Protein AF-A0A914RL63-F1 (afdb_monomer)

Radius of gyration: 15.3 Å; Cα contacts (8 Å, |Δi|>4): 75; chains: 1; bounding box: 44×34×36 Å

Organism: Parascaris equorum (NCBI:txid6256)

Structure (mmCIF, N/CA/C/O backbone):
data_AF-A0A914RL63-F1
#
_entry.id   AF-A0A914RL63-F1
#
loop_
_atom_site.group_PDB
_atom_site.id
_atom_site.type_symbol
_atom_site.label_atom_id
_atom_site.label_alt_id
_atom_site.label_comp_id
_atom_site.label_asym_id
_atom_site.label_entity_id
_atom_site.label_seq_id
_atom_site.pdbx_PDB_ins_code
_atom_site.Cartn_x
_atom_site.Cartn_y
_atom_site.Cartn_z
_atom_site.occupancy
_atom_site.B_iso_or_equiv
_atom_site.auth_seq_id
_atom_site.auth_comp_id
_atom_site.auth_asym_id
_atom_site.auth_atom_id
_atom_site.pdbx_PDB_model_num
ATOM 1 N N . LEU A 1 1 ? -0.659 15.192 -9.146 1.00 66.88 1 LEU A N 1
ATOM 2 C CA . LEU A 1 1 ? -2.019 15.345 -8.580 1.00 66.88 1 LEU A CA 1
ATOM 3 C C . LEU A 1 1 ? -1.891 16.060 -7.247 1.00 66.88 1 LEU A C 1
ATOM 5 O O . LEU A 1 1 ? -0.926 15.791 -6.540 1.00 66.88 1 LEU A O 1
ATOM 9 N N . LYS A 1 2 ? -2.779 17.004 -6.928 1.00 85.38 2 LYS A N 1
ATOM 10 C CA .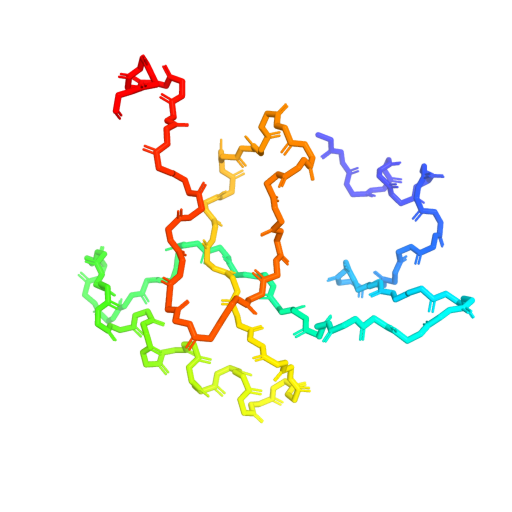 LYS A 1 2 ? -2.785 17.635 -5.595 1.00 85.38 2 LYS A CA 1
ATOM 11 C C . LYS A 1 2 ? -3.690 16.831 -4.665 1.00 85.38 2 LYS A C 1
ATOM 13 O O . LYS A 1 2 ? -4.726 16.351 -5.110 1.00 85.38 2 LYS A O 1
ATOM 18 N N . GLU A 1 3 ? -3.354 16.739 -3.382 1.00 84.50 3 GLU A N 1
ATOM 19 C CA . GLU A 1 3 ? -4.163 15.989 -2.403 1.00 84.50 3 GLU A CA 1
ATOM 20 C C . GLU A 1 3 ? -5.634 16.428 -2.384 1.00 84.50 3 GLU A C 1
ATOM 22 O O . GLU A 1 3 ? -6.529 15.593 -2.341 1.00 84.50 3 GLU A O 1
ATOM 27 N N . ALA A 1 4 ? -5.897 17.733 -2.511 1.00 86.00 4 ALA A N 1
ATOM 28 C CA . ALA A 1 4 ? -7.256 18.273 -2.561 1.00 86.00 4 ALA A CA 1
ATOM 29 C C . ALA A 1 4 ? -8.076 17.763 -3.763 1.00 86.00 4 ALA A C 1
ATOM 31 O O . ALA A 1 4 ? -9.286 17.577 -3.659 1.00 86.00 4 ALA A O 1
ATOM 32 N N . GLU A 1 5 ? -7.423 17.527 -4.902 1.00 90.62 5 GLU A N 1
ATOM 33 C CA . GLU A 1 5 ? -8.059 16.977 -6.102 1.00 90.62 5 GLU A CA 1
ATOM 34 C C . GLU A 1 5 ? -8.387 15.495 -5.891 1.00 90.62 5 GLU A C 1
ATOM 36 O O . GLU A 1 5 ? -9.528 15.081 -6.090 1.00 90.62 5 GLU A O 1
ATOM 41 N N . VAL A 1 6 ? -7.429 14.718 -5.377 1.00 89.19 6 VAL A N 1
ATOM 42 C CA . VAL A 1 6 ? -7.621 13.297 -5.040 1.00 89.19 6 VAL A CA 1
ATOM 43 C C . VAL A 1 6 ? -8.744 13.127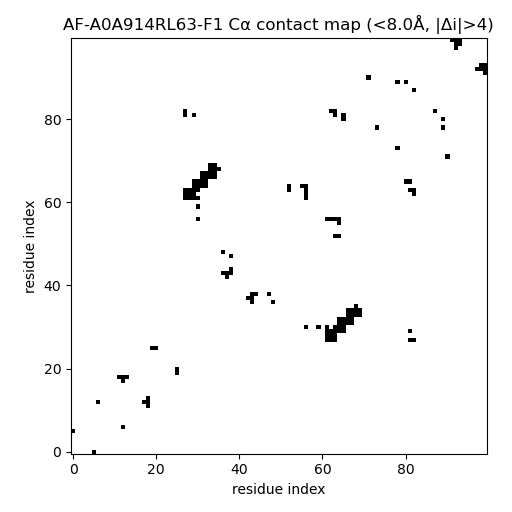 -4.014 1.00 89.19 6 VAL A C 1
ATOM 45 O O . VAL A 1 6 ? -9.638 12.308 -4.213 1.00 89.19 6 VAL A O 1
ATOM 48 N N . GLY A 1 7 ? -8.763 13.953 -2.965 1.00 87.88 7 GLY A N 1
ATOM 49 C CA . GLY A 1 7 ? -9.805 13.922 -1.937 1.00 87.88 7 GLY A CA 1
ATOM 50 C C . GLY A 1 7 ? -11.206 14.224 -2.476 1.00 87.88 7 GLY A C 1
ATOM 51 O O . GLY A 1 7 ? -12.184 13.684 -1.969 1.00 87.88 7 GLY A O 1
ATOM 52 N N . SER A 1 8 ? -11.318 15.029 -3.539 1.00 90.75 8 SER A N 1
ATOM 53 C CA . SER A 1 8 ? -12.611 15.294 -4.184 1.00 90.75 8 SER A CA 1
ATOM 54 C C . SER A 1 8 ? -13.146 14.091 -4.971 1.00 90.75 8 SER A C 1
ATOM 56 O O . SER A 1 8 ? -14.352 13.849 -4.979 1.00 90.75 8 SER A O 1
ATOM 58 N N . HIS A 1 9 ? -12.256 13.314 -5.595 1.00 93.31 9 HIS A N 1
ATOM 59 C CA . HIS A 1 9 ? -12.615 12.129 -6.376 1.00 93.31 9 HIS A CA 1
ATOM 60 C C . HIS A 1 9 ? -12.780 10.866 -5.519 1.00 93.31 9 HIS A C 1
ATOM 62 O O . HIS A 1 9 ? -13.519 9.959 -5.904 1.00 93.31 9 HIS A O 1
ATOM 68 N N . HIS A 1 10 ? -12.137 10.813 -4.352 1.00 93.88 10 HIS A N 1
ATOM 69 C CA . HIS A 1 10 ? -12.122 9.649 -3.467 1.00 93.88 10 HIS A CA 1
ATOM 70 C C . HIS A 1 10 ? -12.608 10.017 -2.053 1.00 93.88 10 HIS A C 1
ATOM 72 O O . HIS A 1 10 ? -11.826 9.997 -1.102 1.00 93.88 10 HIS A O 1
ATOM 78 N N . PRO A 1 11 ? -13.911 10.323 -1.879 1.00 92.44 11 PRO A N 1
ATOM 79 C CA . PRO A 1 11 ? -14.466 10.828 -0.616 1.00 92.44 11 PRO A CA 1
ATOM 80 C C . PRO A 1 11 ? -14.468 9.800 0.525 1.00 92.44 11 PRO A C 1
ATOM 82 O O . PRO A 1 11 ? -14.736 10.145 1.671 1.00 92.44 11 PRO A O 1
ATOM 85 N N . TYR A 1 12 ? -14.214 8.531 0.212 1.00 93.12 12 TYR A N 1
ATOM 86 C CA . TYR A 1 12 ? -14.116 7.440 1.178 1.00 93.12 12 TYR A CA 1
ATOM 87 C C . TYR A 1 12 ? -12.729 7.327 1.830 1.00 93.12 12 TYR A C 1
ATOM 89 O O . TYR A 1 12 ? -12.564 6.506 2.729 1.00 93.12 12 TYR A O 1
ATOM 97 N N . LEU A 1 13 ? -11.731 8.090 1.367 1.00 93.69 13 LEU A N 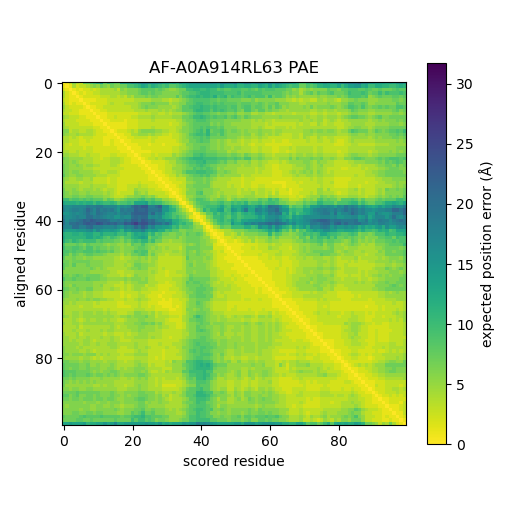1
ATOM 98 C CA . LEU A 1 13 ? -10.404 8.132 1.981 1.00 93.69 13 LEU A CA 1
ATOM 99 C C . LEU A 1 13 ? -10.422 9.047 3.209 1.00 93.69 13 LEU A C 1
ATOM 101 O O . LEU A 1 13 ? -10.845 10.201 3.138 1.00 93.69 13 LEU A O 1
ATOM 105 N N . GLU A 1 14 ? -9.932 8.535 4.332 1.00 92.25 14 GLU A N 1
ATOM 106 C CA . GLU A 1 14 ? -9.749 9.302 5.560 1.00 92.25 14 GLU A CA 1
ATOM 107 C C . GLU A 1 14 ? -8.430 10.097 5.524 1.00 92.25 14 GLU A C 1
ATOM 109 O O . GLU A 1 14 ? -7.545 9.870 4.690 1.00 92.25 14 GLU A O 1
ATOM 114 N N . ALA A 1 15 ? -8.283 11.046 6.454 1.00 87.81 15 ALA A N 1
ATOM 115 C CA . ALA A 1 15 ? -7.051 11.814 6.606 1.00 87.81 15 ALA A CA 1
ATOM 116 C C . ALA A 1 15 ? -5.837 10.884 6.791 1.00 87.81 15 ALA A C 1
ATOM 118 O O . ALA A 1 15 ? -5.918 9.865 7.476 1.00 87.81 15 ALA A O 1
ATOM 119 N N . GLY A 1 16 ? -4.709 11.232 6.167 1.00 85.81 16 GLY A N 1
ATOM 120 C CA . GLY A 1 16 ? -3.526 10.366 6.141 1.00 85.81 16 GLY A CA 1
ATOM 121 C C . GLY A 1 16 ? -3.634 9.179 5.174 1.00 85.81 16 GLY A C 1
ATOM 122 O O . GLY A 1 16 ? -2.800 8.285 5.235 1.00 85.81 16 GLY A O 1
ATOM 123 N N . GLY A 1 17 ? -4.645 9.151 4.294 1.00 90.31 17 GLY A N 1
ATOM 124 C CA . GLY A 1 17 ? -4.776 8.137 3.241 1.00 90.31 17 GLY A CA 1
ATOM 125 C C . GLY A 1 17 ? -5.331 6.794 3.720 1.00 90.31 17 GLY A C 1
ATOM 126 O O . GLY A 1 17 ? -5.199 5.793 3.022 1.00 90.31 17 GLY A O 1
ATOM 127 N N . SER A 1 18 ? -5.949 6.756 4.903 1.00 92.00 18 SER A N 1
ATOM 128 C CA . SER A 1 18 ? -6.522 5.529 5.460 1.00 92.00 18 SER A CA 1
ATOM 129 C C . SER A 1 18 ? -7.832 5.147 4.767 1.00 92.00 18 SER A C 1
ATOM 131 O O . SER A 1 18 ? -8.658 5.999 4.445 1.00 92.00 18 SER A O 1
ATOM 133 N N . TRP A 1 19 ? -8.043 3.847 4.558 1.00 94.44 19 TRP A N 1
ATOM 134 C CA . TRP A 1 19 ? -9.273 3.313 3.978 1.00 94.44 19 TRP A CA 1
ATOM 135 C C . TRP A 1 19 ? -9.562 1.895 4.467 1.00 94.44 19 TRP A C 1
ATOM 137 O O . TRP A 1 19 ? -8.649 1.114 4.734 1.00 94.44 19 TRP A O 1
ATOM 147 N N . LYS A 1 20 ? -10.847 1.542 4.542 1.00 94.12 20 LYS A N 1
ATOM 148 C CA . LYS A 1 20 ? -11.307 0.173 4.786 1.00 94.12 20 LYS A CA 1
ATOM 149 C C . LYS A 1 20 ? -12.626 -0.097 4.053 1.00 94.12 20 LYS A C 1
ATOM 151 O O . LYS A 1 20 ? -13.439 0.822 3.921 1.00 94.12 20 LYS A O 1
ATOM 156 N N . PRO A 1 21 ? -12.886 -1.344 3.628 1.00 95.38 21 PRO A N 1
ATOM 157 C CA . PRO A 1 21 ? -14.178 -1.713 3.061 1.00 95.38 21 PRO A CA 1
ATOM 158 C C . PRO A 1 21 ? -15.300 -1.595 4.106 1.00 95.38 21 PRO A C 1
ATOM 160 O O . PRO A 1 21 ? -15.108 -1.902 5.283 1.00 95.38 21 PRO A O 1
ATOM 163 N N . THR A 1 22 ? -16.484 -1.163 3.670 1.00 95.00 22 THR A N 1
ATOM 164 C CA . THR A 1 22 ? -17.678 -1.018 4.524 1.00 95.00 22 THR A CA 1
ATOM 165 C C . THR A 1 22 ? -18.541 -2.278 4.565 1.00 95.00 22 THR A C 1
ATOM 167 O O . THR A 1 22 ? -19.263 -2.494 5.535 1.00 95.00 22 THR A O 1
ATOM 170 N N . GLU A 1 23 ? -18.462 -3.117 3.532 1.00 96.75 23 GLU A N 1
ATOM 171 C CA . GLU A 1 23 ? -19.348 -4.276 3.337 1.00 96.75 23 GLU A CA 1
ATOM 172 C C . GLU A 1 23 ? -18.703 -5.618 3.711 1.00 96.75 23 GLU A C 1
ATOM 174 O O . GLU A 1 23 ? -19.378 -6.645 3.771 1.00 96.75 23 GLU A O 1
ATOM 179 N N . CYS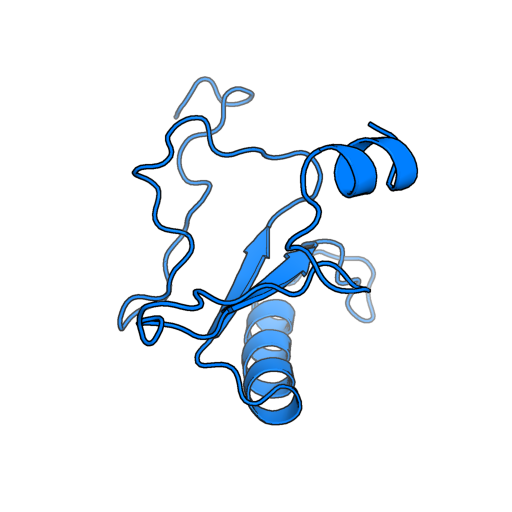 A 1 24 ? -17.396 -5.640 3.971 1.00 95.38 24 CYS A N 1
ATOM 180 C CA . CYS A 1 24 ? -16.667 -6.855 4.314 1.00 95.38 24 CYS A CA 1
ATOM 181 C C . CYS A 1 24 ? -15.478 -6.563 5.231 1.00 95.38 24 CYS A C 1
ATOM 183 O O . CYS A 1 24 ? -15.064 -5.420 5.401 1.00 95.38 24 CYS A O 1
ATOM 185 N N . VAL A 1 25 ? -14.893 -7.620 5.792 1.00 92.25 25 VAL A N 1
ATOM 186 C CA . VAL A 1 25 ? -13.630 -7.534 6.533 1.00 92.25 25 VAL A CA 1
ATOM 187 C C . VAL A 1 25 ? -12.486 -7.773 5.554 1.00 92.25 25 VAL A C 1
ATOM 189 O O . VAL A 1 25 ? -12.455 -8.800 4.876 1.00 92.25 25 VAL A O 1
ATOM 192 N N . ALA A 1 26 ? -11.562 -6.815 5.457 1.00 90.75 26 ALA A N 1
ATOM 193 C CA . ALA A 1 26 ? -10.370 -6.968 4.633 1.00 90.75 26 ALA A CA 1
ATOM 194 C C . ALA A 1 26 ? -9.533 -8.161 5.116 1.00 90.75 26 ALA A C 1
ATOM 196 O O . ALA A 1 26 ? -9.405 -8.396 6.316 1.00 90.75 26 ALA A O 1
ATOM 197 N N . ARG A 1 27 ? -8.943 -8.899 4.171 1.00 87.94 27 ARG A N 1
ATOM 198 C CA . ARG A 1 27 ? -8.060 -10.031 4.485 1.00 87.94 27 ARG A CA 1
ATOM 199 C C . ARG A 1 27 ? -6.773 -9.595 5.189 1.00 87.94 27 ARG A C 1
ATOM 201 O O . ARG A 1 27 ? -6.247 -10.365 5.981 1.00 87.94 27 ARG A O 1
ATOM 208 N N . TYR A 1 28 ? -6.282 -8.404 4.854 1.00 91.25 28 TYR A N 1
ATOM 209 C CA . TYR A 1 28 ? -5.048 -7.831 5.375 1.00 91.25 28 TYR A CA 1
ATOM 210 C C . TYR A 1 28 ? -5.291 -6.380 5.777 1.00 91.25 28 TYR A C 1
ATOM 212 O O . TYR A 1 28 ? -5.888 -5.613 5.016 1.00 91.25 28 TYR A O 1
ATOM 220 N N . LYS A 1 29 ? -4.790 -5.997 6.944 1.00 91.56 29 LYS A N 1
ATOM 221 C CA . LYS A 1 29 ? -4.488 -4.620 7.318 1.00 91.56 29 LYS A CA 1
ATOM 222 C C . LYS A 1 29 ? -3.068 -4.334 6.865 1.00 91.56 29 LYS A C 1
ATOM 224 O O . LYS A 1 29 ? -2.144 -5.025 7.279 1.00 91.56 29 LYS A O 1
ATOM 229 N N . VAL A 1 30 ? -2.904 -3.335 6.014 1.00 92.50 30 VAL A N 1
ATOM 230 C CA . VAL A 1 30 ? -1.630 -3.045 5.357 1.00 92.50 30 VAL A CA 1
ATOM 231 C C . VAL A 1 30 ? -1.237 -1.610 5.667 1.00 92.50 30 VAL A C 1
ATOM 233 O O . VAL A 1 30 ? -2.077 -0.718 5.553 1.00 92.50 30 VAL A O 1
ATOM 236 N N . SER A 1 31 ? 0.026 -1.394 6.029 1.00 90.88 31 SER A N 1
ATOM 237 C CA . SER A 1 31 ? 0.631 -0.059 6.049 1.00 90.88 31 SER A CA 1
ATOM 238 C C . SER A 1 31 ? 1.585 0.096 4.868 1.00 90.88 31 SER A C 1
ATOM 240 O O . SER A 1 31 ? 2.452 -0.754 4.667 1.00 90.88 31 SER A O 1
ATOM 242 N N . GLY A 1 32 ? 1.427 1.158 4.080 1.00 88.62 32 GLY A N 1
ATOM 243 C CA . GLY A 1 32 ? 2.349 1.505 2.998 1.00 88.62 32 GLY A CA 1
ATOM 244 C C . GLY A 1 32 ? 3.406 2.492 3.485 1.00 88.62 32 GLY A C 1
ATOM 245 O O . GLY A 1 32 ? 3.063 3.516 4.070 1.00 88.62 32 GLY A O 1
ATOM 246 N N . HIS A 1 33 ? 4.676 2.195 3.230 1.00 86.69 33 HIS A N 1
ATOM 247 C CA . HIS A 1 33 ? 5.808 3.059 3.544 1.00 86.69 33 HIS A CA 1
ATOM 248 C C . HIS A 1 33 ? 6.643 3.304 2.291 1.00 86.69 33 HIS A C 1
ATOM 250 O O . HIS A 1 33 ? 6.925 2.381 1.526 1.00 86.69 33 HIS A O 1
ATOM 256 N N . ASP A 1 34 ? 7.058 4.555 2.112 1.00 84.69 34 ASP A N 1
ATOM 257 C CA . ASP A 1 34 ? 8.040 4.898 1.093 1.00 84.69 34 ASP A CA 1
ATOM 258 C C . ASP A 1 34 ? 9.402 4.283 1.449 1.00 84.69 34 ASP A C 1
ATOM 260 O O . ASP A 1 34 ? 9.786 4.199 2.619 1.00 84.69 34 ASP A O 1
ATOM 264 N N . ASN A 1 35 ? 10.141 3.859 0.431 1.00 73.69 35 ASN A N 1
ATOM 265 C CA . ASN A 1 35 ? 11.483 3.290 0.547 1.00 73.69 35 ASN A CA 1
ATOM 266 C C . ASN A 1 35 ? 12.550 4.316 0.943 1.00 73.69 35 ASN A C 1
ATOM 268 O O . ASN A 1 35 ? 13.683 3.938 1.233 1.00 73.69 35 ASN A O 1
ATOM 272 N N . THR A 1 36 ? 12.198 5.600 1.019 1.00 68.75 36 THR A N 1
ATOM 273 C CA . THR A 1 36 ? 13.075 6.693 1.465 1.00 68.75 36 THR A CA 1
ATOM 274 C C . THR A 1 36 ? 13.397 6.671 2.963 1.00 68.75 36 THR A C 1
ATOM 276 O O . THR A 1 36 ? 13.880 7.666 3.502 1.00 68.75 36 THR A O 1
ATOM 279 N N . VAL A 1 37 ? 13.185 5.540 3.650 1.00 61.19 37 VAL A N 1
ATOM 280 C CA . VAL A 1 37 ? 13.662 5.313 5.017 1.00 61.19 37 VAL A CA 1
ATOM 281 C C . VAL A 1 37 ? 15.190 5.435 5.027 1.00 61.19 37 VAL A C 1
ATOM 283 O O . VAL A 1 37 ? 15.928 4.480 4.790 1.00 61.19 37 VAL A O 1
ATOM 286 N N . SER A 1 38 ? 15.677 6.642 5.306 1.00 55.84 38 SER A N 1
ATOM 287 C CA . SER A 1 38 ? 17.089 6.919 5.518 1.00 55.84 38 SER A CA 1
ATOM 288 C C . SER A 1 38 ? 17.508 6.238 6.816 1.00 55.84 38 SER A C 1
ATOM 290 O O . SER A 1 38 ? 17.105 6.652 7.909 1.00 55.84 38 SER A O 1
ATOM 292 N N . GLY A 1 39 ? 18.301 5.174 6.703 1.00 60.38 39 GLY A N 1
ATOM 293 C CA . GLY A 1 39 ? 19.037 4.640 7.839 1.00 60.38 39 GLY A CA 1
ATOM 294 C C . GLY A 1 39 ? 20.026 5.679 8.395 1.00 60.38 39 GLY A C 1
ATOM 295 O O . GLY A 1 39 ? 20.220 6.742 7.805 1.00 60.38 39 GLY A O 1
ATOM 296 N N . PRO A 1 40 ? 20.721 5.376 9.503 1.00 62.31 40 PRO A N 1
ATOM 297 C CA . PRO A 1 40 ? 21.678 6.294 10.129 1.00 62.31 40 PRO A CA 1
ATOM 298 C C . PRO A 1 40 ? 22.858 6.719 9.231 1.00 62.31 40 PRO A C 1
ATOM 300 O O . PRO A 1 40 ? 23.660 7.554 9.641 1.00 62.31 40 PRO A O 1
ATOM 303 N N . THR A 1 41 ? 23.013 6.106 8.055 1.00 62.44 41 THR A N 1
ATOM 304 C CA . THR A 1 41 ? 24.177 6.239 7.171 1.00 62.44 41 THR A CA 1
ATOM 305 C C . THR A 1 41 ? 23.845 6.718 5.754 1.00 62.44 41 THR A C 1
ATOM 307 O O . THR A 1 41 ? 24.718 6.636 4.895 1.00 62.44 41 THR A O 1
ATOM 310 N N . ASP A 1 42 ? 22.626 7.200 5.479 1.00 60.31 42 ASP A N 1
ATOM 311 C CA . ASP A 1 42 ? 22.151 7.632 4.142 1.00 60.31 42 ASP A CA 1
ATOM 312 C C . ASP A 1 42 ? 22.275 6.570 3.020 1.00 60.31 42 ASP A C 1
ATOM 314 O O . ASP A 1 42 ? 21.960 6.833 1.859 1.00 60.31 42 ASP A O 1
ATOM 318 N N . ALA A 1 43 ? 22.711 5.351 3.346 1.00 63.16 43 ALA A N 1
ATOM 319 C CA . ALA A 1 43 ? 22.785 4.219 2.437 1.00 63.16 43 ALA A CA 1
ATOM 320 C C . ALA A 1 43 ? 21.505 3.384 2.532 1.00 63.16 43 ALA A C 1
ATOM 322 O O . ALA A 1 43 ? 20.981 3.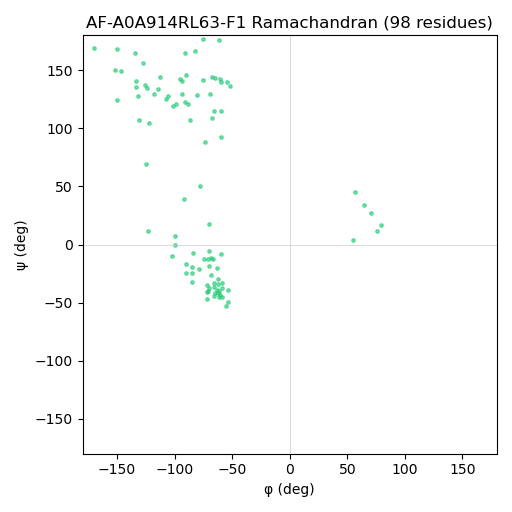154 3.623 1.00 63.16 43 ALA A O 1
ATOM 323 N N . PHE A 1 44 ? 21.029 2.896 1.386 1.00 67.81 44 PHE A N 1
ATOM 324 C CA . PHE A 1 44 ? 19.909 1.964 1.332 1.00 67.81 44 PHE A CA 1
ATOM 325 C C . PHE A 1 44 ? 20.311 0.636 1.989 1.00 67.81 44 PHE A C 1
ATOM 327 O O . PHE A 1 44 ? 21.205 -0.059 1.501 1.00 67.81 44 PHE A O 1
ATOM 334 N N . ASP A 1 45 ? 19.667 0.300 3.106 1.00 76.75 45 ASP A N 1
ATOM 335 C CA . ASP A 1 45 ? 19.943 -0.905 3.885 1.00 76.75 45 ASP A CA 1
ATOM 336 C C . ASP A 1 45 ? 18.676 -1.760 4.010 1.00 76.75 45 ASP A C 1
ATOM 338 O O . ASP A 1 45 ? 17.773 -1.477 4.801 1.00 76.75 45 ASP A O 1
ATOM 342 N N . LEU A 1 46 ? 18.644 -2.853 3.243 1.00 76.62 46 LEU A N 1
ATOM 343 C CA . LEU A 1 46 ? 17.558 -3.833 3.277 1.00 76.62 46 LEU A CA 1
ATOM 344 C C . LEU A 1 46 ? 17.371 -4.445 4.673 1.00 76.62 46 LEU A C 1
ATOM 346 O O . LEU A 1 46 ? 16.247 -4.748 5.061 1.00 76.62 46 LEU A O 1
ATOM 350 N N . THR A 1 47 ? 18.445 -4.624 5.448 1.00 78.06 47 THR A N 1
ATOM 351 C CA . THR A 1 47 ? 18.352 -5.211 6.794 1.00 78.06 47 THR A CA 1
ATOM 352 C C . THR A 1 47 ? 17.668 -4.267 7.775 1.00 78.06 47 THR A C 1
ATOM 354 O O . THR A 1 47 ? 16.847 -4.704 8.585 1.00 78.06 47 THR A O 1
ATOM 357 N N . TYR A 1 48 ? 17.935 -2.965 7.651 1.00 81.38 48 TYR A N 1
ATOM 358 C CA . TYR A 1 48 ? 17.240 -1.938 8.417 1.00 81.38 48 TYR A CA 1
ATOM 359 C C . TYR A 1 48 ? 15.760 -1.876 8.041 1.00 81.38 48 TYR A C 1
ATOM 361 O O . TYR A 1 48 ? 14.908 -1.824 8.924 1.00 81.38 48 TYR A O 1
ATOM 369 N N . GLN A 1 49 ? 15.445 -1.980 6.749 1.00 79.81 49 GLN A N 1
ATOM 370 C CA . GLN A 1 49 ? 14.069 -1.974 6.264 1.00 79.81 49 GLN A CA 1
ATOM 371 C C . GLN A 1 49 ? 13.237 -3.130 6.841 1.00 79.81 49 GLN A C 1
ATOM 373 O O . GLN A 1 49 ? 12.124 -2.896 7.309 1.00 79.81 49 GLN A O 1
ATOM 378 N N . PHE A 1 50 ? 13.787 -4.350 6.902 1.00 80.94 50 PHE A N 1
ATOM 379 C CA . PHE A 1 50 ? 13.112 -5.478 7.560 1.00 80.94 50 PHE A CA 1
ATOM 380 C C . PHE A 1 50 ? 12.873 -5.226 9.056 1.00 80.94 50 PHE A C 1
ATOM 382 O O . PHE A 1 50 ? 11.763 -5.422 9.537 1.00 80.94 50 PHE A O 1
ATOM 389 N N . SER A 1 51 ? 13.880 -4.722 9.777 1.00 84.88 51 SER A N 1
ATOM 390 C CA . SER A 1 51 ? 13.746 -4.372 11.200 1.00 84.88 51 SER A CA 1
ATOM 391 C C . SER A 1 51 ? 12.686 -3.283 11.439 1.00 84.88 51 SER A C 1
ATOM 393 O O . SER A 1 51 ? 11.900 -3.360 12.384 1.00 84.88 51 SER A O 1
ATOM 395 N N . CYS A 1 52 ? 12.625 -2.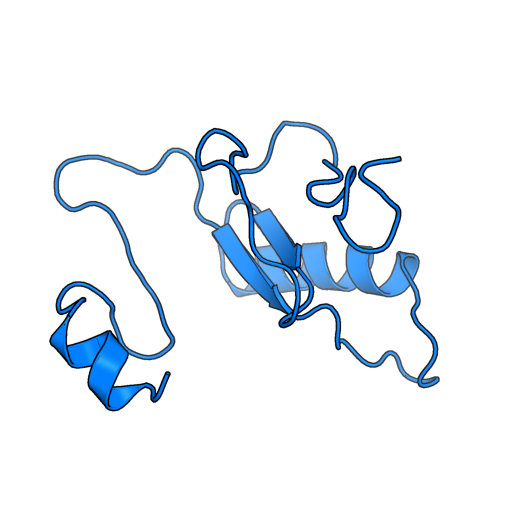275 10.563 1.00 83.56 52 CYS A N 1
ATOM 396 C CA . CYS A 1 52 ? 11.580 -1.254 10.583 1.00 83.56 52 CYS A CA 1
ATOM 397 C C . CYS A 1 52 ? 10.193 -1.846 10.319 1.00 83.56 52 CYS A C 1
ATOM 399 O O . CYS A 1 52 ? 9.246 -1.434 10.979 1.00 83.56 52 CYS A O 1
ATOM 401 N N . ALA A 1 53 ? 10.073 -2.812 9.404 1.00 86.19 53 ALA A N 1
ATOM 402 C CA . ALA A 1 53 ? 8.812 -3.496 9.118 1.00 86.19 53 ALA A CA 1
ATOM 403 C C . ALA A 1 53 ? 8.211 -4.104 10.390 1.00 86.19 53 ALA A C 1
ATOM 405 O O . ALA A 1 53 ? 7.073 -3.794 10.736 1.00 86.19 53 ALA A O 1
ATOM 406 N N . ASP A 1 54 ? 9.008 -4.898 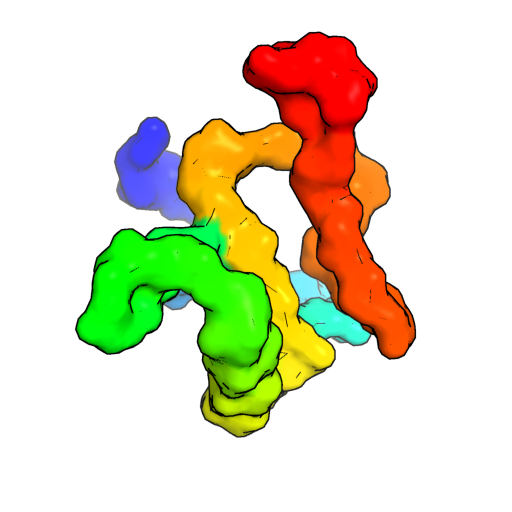11.110 1.00 85.56 54 ASP A N 1
ATOM 407 C CA . ASP A 1 54 ? 8.576 -5.589 12.328 1.00 85.56 54 ASP A CA 1
ATOM 408 C C . ASP A 1 54 ? 8.170 -4.589 13.424 1.00 85.56 54 ASP A C 1
ATOM 410 O O . ASP A 1 54 ? 7.168 -4.764 14.125 1.00 85.56 54 ASP A O 1
ATOM 414 N N . ALA A 1 55 ? 8.943 -3.507 13.571 1.00 87.00 55 ALA A N 1
ATOM 415 C CA . ALA A 1 55 ? 8.655 -2.457 14.541 1.00 87.00 55 ALA A CA 1
ATOM 416 C C . ALA A 1 55 ? 7.358 -1.697 14.210 1.00 87.00 55 ALA A C 1
ATOM 418 O O . ALA A 1 55 ? 6.553 -1.441 15.108 1.00 87.00 55 ALA A O 1
ATOM 419 N N . GLU A 1 56 ? 7.143 -1.340 12.944 1.00 87.69 56 GLU A N 1
ATOM 420 C CA . GLU A 1 56 ? 5.953 -0.616 12.489 1.00 87.69 56 GLU A CA 1
ATOM 421 C C . GLU A 1 56 ? 4.699 -1.494 12.526 1.00 87.69 56 GLU A C 1
ATOM 423 O O . GLU A 1 56 ? 3.654 -1.035 12.987 1.00 87.69 56 GLU A O 1
ATOM 428 N N . GLU A 1 57 ? 4.801 -2.770 12.141 1.00 88.25 57 GLU A N 1
ATOM 429 C CA . GLU A 1 57 ? 3.702 -3.734 12.244 1.00 88.25 57 GLU A CA 1
ATOM 430 C C . GLU A 1 57 ? 3.155 -3.781 13.677 1.00 88.25 57 GLU A C 1
ATOM 432 O O . GLU A 1 57 ? 1.956 -3.590 13.910 1.00 88.25 57 GLU A O 1
ATOM 437 N N . ALA A 1 58 ? 4.057 -3.915 14.654 1.00 88.56 58 ALA A N 1
ATOM 438 C CA . ALA A 1 58 ? 3.705 -3.941 16.067 1.00 88.56 58 ALA A CA 1
ATOM 439 C C . ALA A 1 58 ? 3.128 -2.605 16.571 1.00 88.56 58 ALA A C 1
ATOM 441 O O . ALA A 1 58 ? 2.222 -2.604 17.408 1.00 88.56 58 ALA A O 1
ATOM 442 N N . ARG A 1 59 ? 3.636 -1.461 16.087 1.00 90.00 59 ARG A N 1
ATOM 443 C CA . ARG A 1 59 ? 3.150 -0.129 16.494 1.00 90.00 59 ARG A CA 1
ATOM 444 C C . ARG A 1 59 ? 1.773 0.196 15.927 1.00 90.00 59 ARG A C 1
ATOM 446 O O . ARG A 1 59 ? 0.964 0.798 16.632 1.00 90.00 59 ARG A O 1
ATOM 453 N N . LEU A 1 60 ? 1.527 -0.164 14.671 1.00 89.00 60 LEU A N 1
ATOM 454 C CA . LEU A 1 60 ? 0.308 0.181 13.942 1.00 89.00 60 LEU A CA 1
ATOM 455 C C . LEU A 1 60 ? -0.794 -0.876 14.103 1.00 89.00 60 LEU A C 1
ATOM 457 O O . LEU A 1 60 ? -1.961 -0.585 13.842 1.00 89.00 60 LEU A O 1
ATOM 461 N N . GLY A 1 61 ? -0.454 -2.091 14.550 1.00 91.88 61 GLY A N 1
ATOM 462 C CA . GLY A 1 61 ? -1.410 -3.196 14.674 1.00 91.88 61 GLY A CA 1
ATOM 463 C C . GLY A 1 61 ? -1.965 -3.640 13.317 1.00 91.88 61 GLY A C 1
ATOM 464 O O . GLY A 1 61 ? -3.152 -3.980 13.203 1.00 91.88 61 GLY A O 1
ATOM 465 N N . VAL A 1 62 ? -1.119 -3.562 12.289 1.00 92.69 62 VAL A N 1
ATOM 466 C CA . VAL A 1 62 ? -1.385 -4.048 10.931 1.00 92.69 62 VAL A CA 1
ATOM 467 C C . VAL A 1 62 ? -0.903 -5.491 10.798 1.00 92.69 62 VAL A C 1
ATOM 469 O O . VAL A 1 62 ? -0.174 -5.975 11.653 1.00 92.69 62 VAL A O 1
ATOM 472 N N . ASP A 1 63 ? -1.331 -6.186 9.748 1.00 91.38 63 ASP A N 1
ATOM 473 C CA . ASP A 1 63 ? -0.886 -7.560 9.488 1.00 91.38 63 ASP A CA 1
ATOM 474 C C . ASP A 1 63 ? 0.443 -7.589 8.723 1.00 91.38 63 ASP A C 1
ATOM 476 O O . ASP A 1 63 ? 1.085 -8.633 8.663 1.00 91.38 63 ASP A O 1
ATOM 480 N N . CYS A 1 64 ? 0.809 -6.479 8.069 1.00 90.69 64 CYS A N 1
ATOM 481 C CA . CYS A 1 64 ? 2.104 -6.309 7.426 1.00 90.69 64 CYS A CA 1
ATOM 482 C C . CYS A 1 64 ? 2.371 -4.873 6.951 1.00 90.69 64 CYS A C 1
ATOM 484 O O . CYS A 1 64 ? 1.470 -4.028 6.855 1.00 90.69 64 CYS A O 1
ATOM 486 N N . VAL A 1 65 ? 3.626 -4.644 6.562 1.00 91.50 65 VAL A N 1
ATOM 487 C CA . VAL A 1 65 ? 4.130 -3.399 5.976 1.00 91.50 65 VAL A CA 1
ATOM 488 C C . VAL A 1 65 ? 4.566 -3.638 4.528 1.00 91.50 65 VAL A C 1
ATOM 490 O O . VAL A 1 65 ? 5.257 -4.614 4.232 1.00 91.50 65 VAL A O 1
ATOM 493 N N . ILE A 1 66 ? 4.169 -2.746 3.619 1.00 91.25 66 ILE A N 1
ATOM 494 C CA . ILE A 1 66 ? 4.629 -2.719 2.227 1.00 91.25 66 ILE A CA 1
ATOM 495 C C . ILE A 1 66 ? 5.566 -1.540 2.040 1.00 91.25 66 ILE A C 1
ATOM 497 O O . ILE A 1 66 ? 5.200 -0.394 2.280 1.00 91.25 66 ILE A O 1
ATOM 501 N N . PHE A 1 67 ? 6.749 -1.849 1.539 1.00 89.81 67 PHE A N 1
ATOM 502 C CA . PHE A 1 67 ? 7.776 -0.896 1.167 1.00 89.81 67 PHE A CA 1
ATOM 503 C C . PHE A 1 67 ? 7.733 -0.658 -0.338 1.00 89.81 67 PHE A C 1
ATOM 505 O O . PHE A 1 67 ? 7.816 -1.609 -1.121 1.00 89.81 67 PHE A O 1
ATOM 512 N N . HIS A 1 68 ? 7.518 0.590 -0.741 1.00 87.62 68 HIS A N 1
ATOM 513 C CA . HIS A 1 68 ? 7.256 0.929 -2.131 1.00 87.62 68 HIS A CA 1
ATOM 514 C C . HIS A 1 68 ? 7.764 2.329 -2.457 1.00 87.62 68 HIS A C 1
ATOM 516 O O . HIS A 1 68 ? 7.354 3.291 -1.816 1.00 87.62 68 HIS A O 1
ATOM 522 N N . ASP A 1 69 ? 8.618 2.446 -3.473 1.00 87.31 69 ASP A N 1
ATOM 523 C CA . ASP A 1 69 ? 9.118 3.741 -3.933 1.00 87.31 69 ASP A CA 1
ATOM 524 C C . ASP A 1 69 ? 7.966 4.649 -4.397 1.00 87.31 69 ASP A C 1
ATOM 526 O O . ASP A 1 69 ? 7.023 4.206 -5.060 1.00 87.31 69 ASP A O 1
ATOM 530 N N . VAL A 1 70 ? 8.042 5.940 -4.070 1.00 86.94 70 VAL A N 1
ATOM 531 C CA . VAL A 1 70 ? 7.032 6.943 -4.464 1.00 86.94 70 VAL A CA 1
ATOM 532 C C . VAL A 1 70 ? 6.910 7.145 -5.984 1.00 86.94 70 VAL A C 1
ATOM 534 O O . VAL A 1 70 ? 5.899 7.663 -6.462 1.00 86.94 70 VAL A O 1
ATOM 537 N N . ASP A 1 71 ? 7.929 6.763 -6.754 1.00 87.50 71 ASP A N 1
ATOM 538 C CA . ASP A 1 71 ? 7.990 6.927 -8.209 1.00 87.50 71 ASP A CA 1
ATOM 539 C C . ASP A 1 71 ? 7.635 5.655 -8.996 1.00 87.50 71 ASP A C 1
ATOM 541 O O . ASP A 1 71 ? 7.576 5.689 -10.230 1.00 87.50 71 ASP A O 1
ATOM 545 N N . MET A 1 72 ? 7.329 4.555 -8.306 1.00 88.81 72 MET A N 1
ATOM 546 C CA . MET A 1 72 ? 6.820 3.338 -8.924 1.00 88.81 72 MET A CA 1
ATOM 547 C C . MET A 1 72 ? 5.290 3.321 -8.856 1.00 88.81 72 MET A C 1
ATOM 549 O O . MET A 1 72 ? 4.693 3.756 -7.881 1.00 88.81 72 MET A O 1
ATOM 553 N N . PHE A 1 73 ? 4.624 2.817 -9.894 1.00 90.88 73 PHE A N 1
ATOM 554 C CA . PHE A 1 73 ? 3.183 2.555 -9.870 1.00 90.88 73 PHE A CA 1
ATOM 555 C C . PHE A 1 73 ? 2.921 1.162 -10.442 1.00 90.88 73 PHE A C 1
ATOM 557 O O . PHE A 1 73 ? 3.560 0.785 -11.430 1.00 90.88 73 PHE A O 1
ATOM 564 N N . PRO A 1 74 ? 1.983 0.389 -9.870 1.00 92.19 74 PRO A N 1
ATOM 565 C CA . PRO A 1 74 ? 1.630 -0.904 -10.427 1.00 92.19 74 PRO A CA 1
ATOM 566 C C . PRO A 1 74 ? 0.905 -0.706 -11.759 1.00 92.19 74 PRO A C 1
ATOM 568 O O . PRO A 1 74 ? -0.055 0.055 -11.857 1.00 92.19 74 PRO A O 1
ATOM 571 N N . GLN A 1 75 ? 1.362 -1.410 -12.791 1.00 92.69 75 GLN A N 1
ATOM 572 C CA . GLN A 1 75 ? 0.713 -1.390 -14.104 1.00 92.69 75 GLN A CA 1
ATOM 573 C C . GLN A 1 75 ? -0.538 -2.285 -14.155 1.00 92.69 75 GLN A C 1
ATOM 575 O O . GLN A 1 75 ? -1.387 -2.107 -15.025 1.00 92.69 75 GLN A O 1
ATOM 580 N N . ASP A 1 76 ? -0.635 -3.252 -13.241 1.00 91.25 76 ASP A N 1
ATOM 581 C CA . ASP A 1 76 ? -1.682 -4.2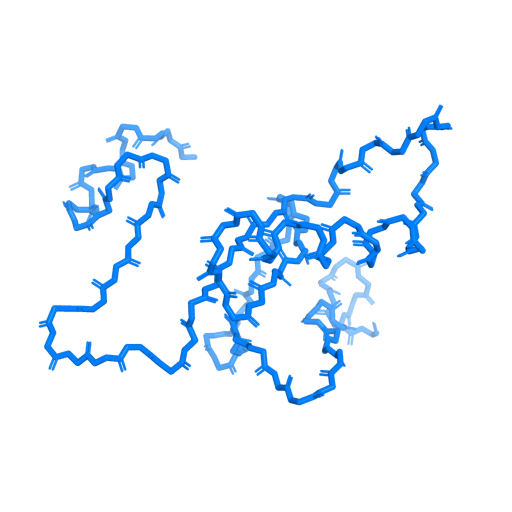70 -13.189 1.00 91.25 76 ASP A CA 1
ATOM 582 C C . ASP A 1 76 ? -2.243 -4.362 -11.759 1.00 91.25 76 ASP A C 1
ATOM 584 O O . ASP A 1 76 ? -1.482 -4.507 -10.797 1.00 91.25 76 ASP A O 1
ATOM 588 N N . ASP A 1 77 ? -3.567 -4.276 -11.618 1.00 91.56 77 ASP A N 1
ATOM 589 C CA . ASP A 1 77 ? -4.282 -4.356 -10.339 1.00 91.56 77 ASP A CA 1
ATOM 590 C C . ASP A 1 77 ? -4.352 -5.786 -9.777 1.00 91.56 77 ASP A C 1
ATOM 592 O O . ASP A 1 77 ? -4.621 -5.979 -8.588 1.00 91.56 77 ASP A O 1
ATOM 596 N N . HIS A 1 78 ? -4.003 -6.796 -10.582 1.00 90.38 78 HIS A N 1
ATOM 597 C CA . HIS A 1 78 ? -3.783 -8.162 -10.108 1.00 90.38 78 HIS A CA 1
ATOM 598 C C . HIS A 1 78 ? -2.495 -8.301 -9.280 1.00 90.38 78 HIS A C 1
ATOM 600 O O . HIS A 1 78 ? -2.313 -9.315 -8.593 1.00 90.38 78 HIS A O 1
ATOM 606 N N . ASN A 1 79 ? -1.608 -7.297 -9.292 1.00 89.69 79 ASN A N 1
ATOM 607 C CA . ASN A 1 79 ? -0.473 -7.249 -8.380 1.00 89.69 79 ASN A CA 1
ATOM 608 C C . ASN A 1 79 ? -0.959 -6.901 -6.967 1.00 89.69 79 ASN A C 1
ATOM 610 O O . ASN A 1 79 ? -1.054 -5.744 -6.573 1.00 89.69 79 ASN A O 1
ATOM 614 N N . SER A 1 80 ? -1.314 -7.933 -6.205 1.00 89.12 80 SER A N 1
ATOM 615 C CA . SER A 1 80 ? -1.861 -7.793 -4.858 1.00 89.12 80 SER A CA 1
ATOM 616 C C . SER A 1 80 ? -0.886 -7.078 -3.908 1.00 89.12 80 SER A C 1
ATOM 618 O O . SER A 1 80 ? 0.130 -7.653 -3.508 1.00 89.12 80 SER A O 1
ATOM 620 N N . TYR A 1 81 ? -1.285 -5.882 -3.452 1.00 90.25 81 TYR A N 1
ATOM 621 C CA . TYR A 1 81 ? -0.695 -5.136 -2.325 1.00 90.25 81 TYR A CA 1
ATOM 622 C C . TYR A 1 81 ? -1.157 -5.714 -0.977 1.00 90.25 81 TYR A C 1
ATOM 624 O O . TYR A 1 81 ? -1.667 -5.020 -0.103 1.00 90.25 81 TYR A O 1
ATOM 632 N N . GLY A 1 82 ? -1.026 -7.029 -0.828 1.00 90.25 82 GLY A N 1
ATOM 633 C CA . GLY A 1 82 ? -1.273 -7.752 0.413 1.00 90.25 82 GLY A CA 1
ATOM 634 C C . GLY A 1 82 ? -0.147 -8.740 0.674 1.00 90.25 82 GLY A C 1
ATOM 635 O O . GLY A 1 82 ? 0.639 -9.060 -0.223 1.00 90.25 82 GLY A O 1
ATOM 636 N N . CYS A 1 83 ? -0.073 -9.245 1.901 1.00 88.38 83 CYS A N 1
ATOM 637 C CA . CYS A 1 83 ? 1.093 -9.999 2.338 1.00 88.38 83 CYS A CA 1
ATOM 638 C C . CYS A 1 83 ? 0.845 -11.511 2.318 1.00 88.38 83 CYS A C 1
ATOM 640 O O . CYS A 1 83 ? -0.065 -12.017 2.985 1.00 88.38 83 CYS A O 1
ATOM 642 N N . PRO A 1 84 ? 1.614 -12.275 1.524 1.00 89.44 84 PRO A N 1
ATOM 643 C CA . PRO A 1 84 ? 1.635 -13.726 1.643 1.00 89.44 84 PRO A CA 1
ATOM 644 C C . PRO A 1 84 ? 2.437 -14.160 2.883 1.00 89.44 84 PRO A C 1
ATOM 646 O O . PRO A 1 84 ? 3.016 -13.342 3.585 1.00 89.44 84 PRO A O 1
ATOM 649 N N . ALA A 1 85 ? 2.488 -15.468 3.146 1.00 88.00 85 ALA A N 1
ATOM 650 C CA . ALA A 1 85 ? 3.181 -16.030 4.313 1.00 88.00 85 ALA A CA 1
ATOM 651 C C . ALA A 1 85 ? 4.716 -15.857 4.299 1.00 88.00 85 ALA A C 1
ATOM 653 O O . ALA A 1 85 ? 5.372 -16.114 5.303 1.00 88.00 85 ALA A O 1
ATOM 654 N N . SER A 1 86 ? 5.295 -15.467 3.163 1.00 86.31 86 SER A N 1
ATOM 655 C CA . SER A 1 86 ? 6.725 -15.201 2.991 1.00 86.31 86 SER A CA 1
ATOM 656 C C . SER A 1 86 ? 6.925 -13.818 2.369 1.00 86.31 86 SER A C 1
ATOM 658 O O . SER A 1 86 ? 6.034 -13.371 1.649 1.00 86.31 86 SER A O 1
ATOM 660 N N . PRO A 1 87 ? 8.081 -13.157 2.545 1.00 86.38 87 PRO A N 1
ATOM 661 C CA . PRO A 1 87 ? 8.351 -11.874 1.898 1.00 86.38 87 PRO A CA 1
ATOM 662 C C . PRO A 1 87 ? 8.115 -11.931 0.381 1.00 86.38 87 PRO A C 1
ATOM 664 O O . PRO A 1 87 ? 8.502 -12.899 -0.280 1.00 86.38 87 PRO A O 1
ATOM 667 N N . ARG A 1 88 ? 7.462 -10.903 -0.172 1.00 89.12 88 ARG A N 1
ATOM 668 C CA . ARG A 1 88 ? 7.164 -10.783 -1.606 1.00 89.12 88 ARG A CA 1
ATOM 669 C C . ARG A 1 88 ? 7.863 -9.557 -2.178 1.00 89.12 88 ARG A C 1
ATOM 671 O O . ARG A 1 88 ? 7.681 -8.454 -1.680 1.00 89.12 88 ARG A O 1
ATOM 678 N N . HIS A 1 89 ? 8.583 -9.752 -3.278 1.00 89.56 89 HIS A N 1
ATOM 679 C CA . HIS A 1 89 ? 9.111 -8.660 -4.086 1.00 89.56 89 HIS A CA 1
ATOM 680 C C . HIS A 1 89 ? 8.050 -8.216 -5.110 1.00 89.56 89 HIS A C 1
ATOM 682 O O . HIS A 1 89 ? 7.749 -8.959 -6.042 1.00 89.56 89 HIS A O 1
ATOM 688 N N . ILE A 1 90 ? 7.435 -7.045 -4.894 1.00 89.00 90 ILE A N 1
ATOM 689 C CA . ILE A 1 90 ? 6.293 -6.539 -5.689 1.00 89.00 90 ILE A CA 1
ATOM 690 C C . ILE A 1 90 ? 6.760 -5.811 -6.966 1.00 89.00 90 ILE A C 1
ATOM 692 O O . ILE A 1 90 ? 6.093 -5.901 -7.995 1.00 89.00 90 ILE A O 1
ATOM 696 N N . GLY A 1 91 ? 7.920 -5.146 -6.924 1.00 88.12 91 GLY A N 1
ATOM 697 C CA . GLY A 1 91 ? 8.529 -4.405 -8.038 1.00 88.12 91 GLY A CA 1
ATOM 698 C C . GLY A 1 91 ? 9.494 -5.230 -8.894 1.00 88.12 91 GLY A C 1
ATOM 699 O O . GLY A 1 91 ? 10.545 -4.736 -9.281 1.00 88.12 91 GLY A O 1
ATOM 700 N N . ALA A 1 92 ? 9.185 -6.503 -9.159 1.00 87.69 92 ALA A N 1
ATOM 701 C CA . ALA A 1 92 ? 10.122 -7.415 -9.825 1.00 87.69 92 ALA A 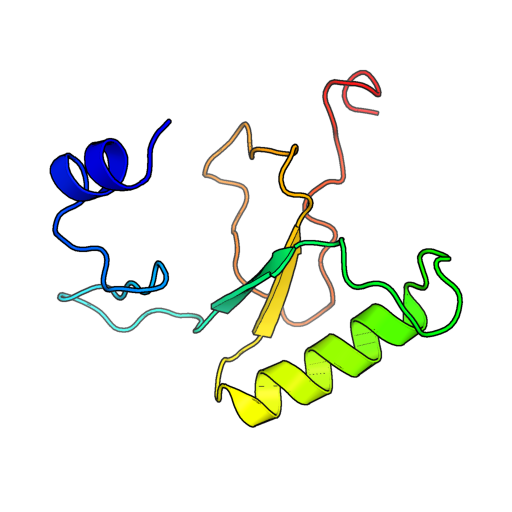CA 1
ATOM 702 C C . ALA A 1 92 ? 10.401 -7.075 -11.299 1.00 87.69 92 ALA A C 1
ATOM 704 O O . ALA A 1 92 ? 11.466 -7.413 -11.796 1.00 87.69 92 ALA A O 1
ATOM 705 N N . PHE A 1 93 ? 9.460 -6.416 -11.980 1.00 91.12 93 PHE A N 1
ATOM 706 C CA . PHE A 1 93 ? 9.574 -6.047 -13.389 1.00 91.12 93 PHE A CA 1
ATOM 707 C C . PHE A 1 93 ? 9.208 -4.575 -13.553 1.00 91.12 93 PHE A C 1
ATOM 709 O O . PHE A 1 93 ? 8.036 -4.209 -13.466 1.00 91.12 93 PHE A O 1
ATOM 716 N N . VAL A 1 94 ? 10.207 -3.728 -13.799 1.00 91.94 94 VAL A N 1
ATOM 717 C CA . VAL A 1 94 ? 10.025 -2.273 -13.913 1.00 91.94 94 VAL A CA 1
ATOM 718 C C . VAL A 1 94 ? 10.279 -1.793 -15.340 1.00 91.94 94 VAL A C 1
ATOM 720 O O . VAL A 1 94 ? 11.171 -2.286 -16.035 1.00 91.94 94 VAL A O 1
ATOM 723 N N . SER A 1 95 ? 9.512 -0.795 -15.784 1.00 91.75 95 SER A N 1
ATOM 724 C CA . SER A 1 95 ? 9.578 -0.269 -17.156 1.00 91.75 95 SER A CA 1
ATOM 725 C C . SER A 1 95 ? 10.968 0.253 -17.525 1.00 91.75 95 SER A C 1
ATOM 727 O O . SER A 1 95 ? 11.436 0.037 -18.640 1.00 91.75 95 SER A O 1
ATOM 729 N N . ASN A 1 96 ? 11.658 0.890 -16.575 1.00 89.44 96 ASN A N 1
ATOM 730 C CA . ASN A 1 96 ? 12.984 1.477 -16.788 1.00 89.44 96 ASN A CA 1
ATOM 731 C C . ASN A 1 96 ? 14.089 0.422 -16.975 1.00 89.44 96 ASN A C 1
ATOM 733 O O . ASN A 1 96 ? 15.141 0.741 -17.522 1.00 89.44 96 ASN A O 1
ATOM 737 N N . LEU A 1 97 ? 13.840 -0.828 -16.565 1.00 89.62 97 LEU A N 1
ATOM 738 C CA . LEU A 1 97 ? 14.706 -1.983 -16.829 1.00 89.62 97 LEU A CA 1
ATOM 739 C C . LEU A 1 97 ? 14.199 -2.828 -18.010 1.00 89.62 97 LEU A C 1
ATOM 741 O O . LEU A 1 97 ? 14.731 -3.898 -18.282 1.00 89.62 97 LEU A O 1
ATOM 745 N N . GLY A 1 98 ? 13.171 -2.362 -18.727 1.00 91.25 98 GLY A N 1
ATOM 746 C CA . GLY A 1 98 ? 12.579 -3.098 -19.843 1.00 91.25 98 GLY A CA 1
ATOM 747 C C . GLY A 1 98 ? 11.792 -4.335 -19.412 1.00 91.25 98 GLY A C 1
ATOM 748 O O . GLY A 1 98 ? 11.680 -5.269 -20.204 1.00 91.25 98 GLY A O 1
ATOM 749 N N . TYR A 1 99 ? 11.248 -4.338 -18.188 1.00 88.31 99 TYR A N 1
ATOM 750 C CA . TYR A 1 99 ? 10.545 -5.480 -17.590 1.00 88.31 99 TYR A CA 1
ATOM 751 C C . TYR A 1 99 ? 11.414 -6.747 -17.540 1.00 88.31 99 TYR A C 1
ATOM 753 O O . TYR A 1 99 ? 10.960 -7.836 -17.899 1.00 88.31 99 TYR A O 1
ATOM 761 N N . GLN A 1 100 ? 12.669 -6.585 -17.112 1.00 72.62 100 GLN A N 1
ATOM 762 C CA . GLN A 1 100 ? 13.640 -7.659 -16.887 1.00 72.62 100 GLN A CA 1
ATOM 763 C C . GLN A 1 100 ? 13.943 -7.840 -15.406 1.00 72.62 100 GLN A C 1
ATOM 765 O O . GLN A 1 100 ? 13.900 -6.819 -14.683 1.00 72.62 100 GLN A O 1
#

Sequence (100 aa):
LKEAEVGSHHPYLEAGGSWKPTECVARYKVSGHDNTVSGPTDAFDLTYQFSCADAEEARLGVDCVIFHDVDMFPQDDHNSYGCPASPRHIGAFVSNLGYQ

Solvent-accessible surface area (backbone atoms only — not comparable to full-atom values): 6776 Å² total; per-residue (Å²): 136,55,71,74,58,53,48,70,78,40,75,78,53,43,87,93,74,43,74,78,69,90,88,56,82,72,94,61,47,72,43,83,39,59,60,82,68,67,47,103,74,77,49,93,48,71,70,57,50,53,55,48,36,60,54,48,23,67,72,71,72,35,78,38,61,46,76,44,52,88,89,63,76,83,92,50,86,84,64,67,94,63,80,64,102,55,95,77,80,85,80,66,59,39,76,94,63,71,57,89

Secondary structure (DSSP, 8-state):
--HHHHHHH-TTPPGGG----SSS--S--EEEE-S----TTSS--HHHHHHHHHHHHHHHT-SEEEE--TT---S-TTS--S--SS---S-SS-GGGT--

Nearest PDB structures (foldseek):
  6kmu-assembly1_A  TM=2.659E-01  e=9.082E+00  Mus musculus

Mean predicted aligned error: 5.61 Å

pLDDT: mean 86.18, std 8.93, range [55.84, 96.75]

InterPro domains:
  IPR003859 Beta-1,4-galactosyltransferase [PTHR19300] (61-99)
  IPR027995 Galactosyltransferase, N-terminal [PF13733] (62-84)
  IPR029044 Nucleotide-diphospho-sugar transferases [G3DSA:3.90.550.10] (48-100)

Foldseek 3Di:
DDPVVVCVVCVQADPPRDHDDPPDHDPWFEAEDEQCPQDPPSDRDPVVVVVVFVVVCVVVVTPTYHYDHPPDDDPDPVLDPHDDPDDDDSPCADVVVVGD